Protein AF-A0A349CXP1-F1 (afdb_monomer_lite)

Secondary structure (DSSP, 8-state):
-HHHHHHHSSS---------S---STTSS-SSHHHHHHHHHHHHHHHHH-

Structure (mmCIF, N/CA/C/O backbone):
data_AF-A0A349CXP1-F1
#
_entry.id   AF-A0A349CXP1-F1
#
loop_
_atom_site.group_PDB
_atom_site.id
_atom_site.type_symbol
_atom_site.label_atom_id
_atom_site.label_alt_id
_atom_site.label_comp_id
_atom_site.label_asym_id
_atom_site.label_entity_id
_atom_site.label_seq_id
_atom_site.pdbx_PDB_ins_code
_atom_site.Cartn_x
_atom_site.Cartn_y
_atom_site.Cartn_z
_atom_site.occupancy
_atom_site.B_iso_or_equiv
_atom_site.auth_seq_id
_atom_site.auth_comp_id
_atom_site.auth_asym_id
_atom_site.auth_atom_id
_atom_site.pdbx_PDB_model_num
ATOM 1 N N . LEU A 1 1 ? 9.592 5.465 13.817 1.00 83.88 1 LEU A N 1
ATOM 2 C CA . LEU A 1 1 ? 8.498 6.437 14.053 1.00 83.88 1 LEU A CA 1
ATOM 3 C C . LEU A 1 1 ? 7.129 5.761 14.020 1.00 83.88 1 LEU A C 1
ATOM 5 O O . LEU A 1 1 ? 6.453 5.806 15.034 1.00 83.88 1 LEU A O 1
ATOM 9 N N . VAL A 1 2 ? 6.750 5.086 12.926 1.00 92.00 2 VAL A N 1
ATOM 10 C CA . VAL A 1 2 ? 5.428 4.431 12.794 1.00 92.00 2 VAL A CA 1
ATOM 11 C C . VAL A 1 2 ? 5.134 3.434 13.921 1.00 92.00 2 VAL A C 1
ATOM 13 O O . VAL A 1 2 ? 4.045 3.469 14.472 1.00 92.00 2 VAL A O 1
ATOM 16 N N . GLN A 1 3 ? 6.124 2.641 14.347 1.00 91.44 3 GLN A N 1
ATOM 17 C CA . GLN A 1 3 ? 5.95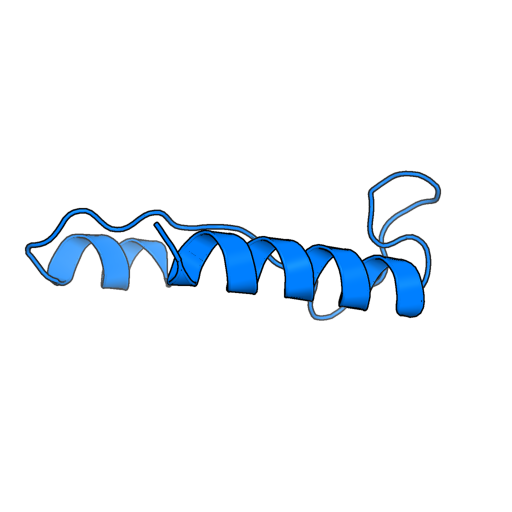2 1.692 15.459 1.00 91.44 3 GLN A CA 1
ATOM 18 C C . GLN A 1 3 ? 5.548 2.357 16.785 1.00 91.44 3 GLN A C 1
ATOM 20 O O . GLN A 1 3 ? 4.750 1.808 17.531 1.00 91.44 3 GLN A O 1
ATOM 25 N N . VAL A 1 4 ? 6.064 3.560 17.065 1.00 94.44 4 VAL A N 1
ATOM 26 C CA . VAL A 1 4 ? 5.684 4.311 18.274 1.00 94.44 4 VAL A CA 1
ATOM 27 C C . VAL A 1 4 ? 4.252 4.817 18.145 1.00 94.44 4 VAL A C 1
ATOM 29 O O . VAL A 1 4 ? 3.484 4.740 19.088 1.00 94.44 4 VAL A O 1
ATOM 32 N N . LEU A 1 5 ? 3.859 5.298 16.964 1.00 91.69 5 LEU A N 1
ATOM 33 C CA . LEU A 1 5 ? 2.476 5.718 16.735 1.00 91.69 5 LEU A CA 1
ATOM 34 C C . LEU A 1 5 ? 1.505 4.538 16.887 1.00 91.69 5 LEU A C 1
ATOM 36 O O . LEU A 1 5 ? 0.459 4.699 17.504 1.00 91.69 5 LEU A O 1
ATOM 40 N N . ALA A 1 6 ? 1.873 3.356 16.386 1.00 93.31 6 ALA A N 1
ATOM 41 C CA . ALA A 1 6 ? 1.079 2.138 16.521 1.00 93.31 6 ALA A CA 1
ATOM 42 C C . ALA A 1 6 ? 0.900 1.707 17.990 1.00 93.31 6 ALA A C 1
ATOM 44 O O . ALA A 1 6 ? -0.197 1.317 18.374 1.00 93.31 6 ALA A O 1
ATOM 45 N N . SER A 1 7 ? 1.927 1.834 18.841 1.00 92.88 7 SER A N 1
ATOM 46 C CA . SER A 1 7 ? 1.815 1.445 20.256 1.00 92.88 7 SER A CA 1
ATOM 47 C C . SER A 1 7 ? 0.943 2.380 21.104 1.00 92.88 7 SER A C 1
ATOM 49 O O . SER A 1 7 ? 0.477 1.974 22.165 1.00 92.88 7 SER A O 1
ATOM 51 N N . GLU A 1 8 ? 0.715 3.620 20.663 1.00 95.06 8 GLU A N 1
ATOM 52 C CA . GLU A 1 8 ? 0.012 4.649 21.450 1.00 95.06 8 GLU A CA 1
ATOM 53 C C . GLU A 1 8 ? -1.501 4.726 21.175 1.00 95.06 8 GLU A C 1
ATOM 55 O O . GLU A 1 8 ? -2.236 5.341 21.945 1.00 95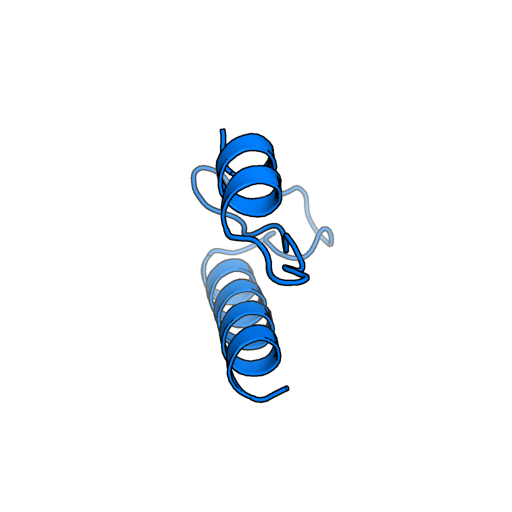.06 8 GLU A O 1
ATOM 60 N N . VAL A 1 9 ? -2.005 4.122 20.093 1.00 92.31 9 VAL A N 1
ATOM 61 C CA . VAL A 1 9 ? -3.408 4.313 19.659 1.00 92.31 9 VAL A CA 1
ATOM 62 C C . VAL A 1 9 ? -4.436 3.444 20.394 1.00 92.31 9 VAL A C 1
ATOM 64 O O . VAL A 1 9 ? -5.632 3.564 20.133 1.00 92.31 9 VAL A O 1
ATOM 67 N N . GLY A 1 10 ? -4.008 2.593 21.333 1.00 90.19 10 GLY A N 1
ATOM 68 C CA . GLY A 1 10 ? -4.909 1.796 22.181 1.00 90.19 10 GLY A CA 1
ATOM 69 C C . GLY A 1 10 ? -5.748 0.749 21.434 1.00 90.19 10 GLY A C 1
ATOM 70 O O . GLY A 1 10 ? -6.689 0.201 22.007 1.00 90.19 10 GLY A O 1
ATOM 71 N N . ILE A 1 11 ? -5.409 0.478 20.173 1.00 92.94 11 ILE A N 1
ATOM 72 C CA . ILE A 1 11 ? -5.961 -0.581 19.325 1.00 92.94 11 ILE A CA 1
ATOM 73 C C . ILE A 1 11 ? -4.805 -1.379 18.719 1.00 92.94 11 ILE A C 1
ATOM 75 O O . ILE A 1 11 ? -3.682 -0.880 18.652 1.00 92.94 11 ILE A O 1
ATOM 79 N N . ASP A 1 12 ? -5.079 -2.608 18.287 1.00 91.38 12 ASP A N 1
ATOM 80 C CA . ASP A 1 12 ? -4.091 -3.425 17.582 1.00 91.38 12 ASP A CA 1
ATOM 81 C C . ASP A 1 12 ? -3.887 -2.880 16.161 1.00 91.38 12 ASP A C 1
ATOM 83 O O . ASP A 1 12 ? -4.859 -2.672 15.429 1.00 91.38 12 ASP A O 1
ATOM 87 N N . VAL A 1 13 ? -2.638 -2.583 15.797 1.00 93.06 13 VAL A N 1
ATOM 88 C CA . VAL A 1 13 ? -2.277 -1.985 14.504 1.00 93.06 13 VAL A CA 1
ATOM 89 C C . VAL A 1 13 ? -1.151 -2.778 13.863 1.00 93.06 13 VAL A C 1
ATOM 91 O O . VAL A 1 13 ? -0.029 -2.803 14.371 1.00 93.06 13 VAL A O 1
ATOM 94 N N . ASP A 1 14 ? -1.431 -3.327 12.685 1.00 93.81 14 ASP A N 1
ATOM 95 C CA . ASP A 1 14 ? -0.422 -3.939 11.830 1.00 93.81 14 ASP A CA 1
ATOM 96 C C . ASP A 1 14 ? 0.416 -2.869 11.117 1.00 93.81 14 ASP A C 1
ATOM 98 O O . ASP A 1 14 ? -0.103 -1.997 10.413 1.00 93.81 14 ASP A O 1
ATOM 102 N N . VAL A 1 15 ? 1.741 -2.957 11.250 1.00 95.12 15 VAL A N 1
ATOM 103 C CA . VAL A 1 15 ? 2.680 -2.105 10.508 1.00 95.12 15 VAL A CA 1
ATOM 104 C C . VAL A 1 15 ? 3.194 -2.865 9.291 1.00 95.12 15 VAL A C 1
ATOM 106 O O . VAL A 1 15 ? 3.980 -3.802 9.420 1.00 95.12 15 VAL A O 1
ATOM 109 N N . VAL A 1 16 ? 2.765 -2.434 8.105 1.00 95.81 16 VAL A N 1
ATOM 110 C CA . VAL A 1 16 ? 3.136 -3.040 6.819 1.00 95.81 16 VAL A CA 1
ATOM 111 C C . VAL A 1 16 ? 4.108 -2.133 6.070 1.00 95.81 16 VAL A C 1
ATOM 113 O O . VAL A 1 16 ? 3.872 -0.934 5.918 1.00 95.81 16 VAL A O 1
ATOM 116 N N . GLU A 1 17 ? 5.207 -2.706 5.588 1.00 95.19 17 GLU A N 1
ATOM 117 C CA . GLU A 1 17 ? 6.231 -1.969 4.848 1.00 95.19 17 GLU A CA 1
ATOM 118 C C . GLU A 1 17 ? 5.803 -1.676 3.404 1.00 95.19 17 GLU A C 1
ATOM 120 O O . GLU A 1 17 ? 5.208 -2.518 2.721 1.00 95.19 17 GLU A O 1
ATOM 125 N N . LEU A 1 18 ? 6.170 -0.488 2.923 1.00 97.12 18 LEU A N 1
ATOM 126 C CA . LEU A 1 18 ? 5.989 -0.038 1.544 1.00 97.12 18 LEU A CA 1
ATOM 127 C C . LEU A 1 18 ? 7.333 0.389 0.959 1.00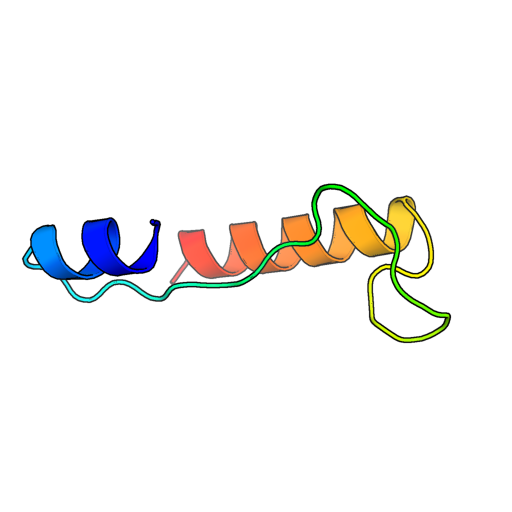 97.12 18 LEU A C 1
ATOM 129 O O . LEU A 1 18 ? 8.215 0.864 1.674 1.00 97.12 18 LEU A O 1
ATOM 133 N N . PHE A 1 19 ? 7.454 0.286 -0.358 1.00 97.75 19 PHE A N 1
ATOM 134 C CA . PHE A 1 19 ? 8.585 0.828 -1.102 1.00 97.75 19 PHE A CA 1
ATOM 135 C C . PHE A 1 19 ? 8.362 2.320 -1.383 1.00 97.75 19 PHE A C 1
ATOM 137 O O . PHE A 1 19 ? 7.279 2.703 -1.821 1.00 97.75 19 PHE A O 1
ATOM 144 N N . THR A 1 20 ? 9.348 3.184 -1.144 1.00 93.62 20 THR A N 1
ATOM 145 C CA . THR A 1 20 ? 9.147 4.645 -1.233 1.00 93.62 20 THR A CA 1
ATOM 146 C C . THR A 1 20 ? 10.207 5.351 -2.073 1.00 93.62 20 THR A C 1
ATOM 148 O O . THR A 1 20 ? 9.872 5.942 -3.097 1.00 93.62 20 THR A O 1
ATOM 151 N N . GLU A 1 21 ? 11.468 5.318 -1.642 1.00 93.06 21 GLU A N 1
ATOM 152 C CA . GLU A 1 21 ? 12.530 6.183 -2.179 1.00 93.06 21 GLU A CA 1
ATOM 153 C C . GLU A 1 21 ? 13.363 5.525 -3.283 1.00 93.06 21 GLU A C 1
ATOM 155 O O . GLU A 1 21 ? 13.853 6.216 -4.177 1.00 93.06 21 GLU A O 1
ATOM 160 N N . SER A 1 22 ? 13.512 4.201 -3.251 1.00 94.69 22 SER A N 1
ATOM 161 C CA . SER A 1 22 ? 14.322 3.460 -4.213 1.00 94.69 22 SER A CA 1
ATOM 162 C C . SER A 1 22 ? 13.611 2.215 -4.719 1.00 94.69 22 SER A C 1
ATOM 164 O O . SER A 1 22 ? 12.830 1.581 -4.006 1.00 94.69 22 SER A O 1
ATOM 166 N N . LEU A 1 23 ? 13.944 1.852 -5.956 1.00 97.50 23 LEU A N 1
ATOM 167 C CA . LEU A 1 23 ? 13.695 0.510 -6.462 1.00 97.50 23 LEU A CA 1
ATOM 168 C C . LEU A 1 23 ? 14.588 -0.487 -5.725 1.00 97.50 23 LEU A C 1
ATOM 170 O O . LEU A 1 23 ? 15.635 -0.123 -5.183 1.00 97.50 23 LEU A O 1
ATOM 174 N N . THR A 1 24 ? 14.150 -1.734 -5.709 1.00 97.12 24 THR A N 1
ATOM 175 C CA . THR A 1 24 ? 14.919 -2.848 -5.157 1.00 97.12 24 THR A CA 1
ATOM 176 C C . THR A 1 24 ? 15.776 -3.497 -6.234 1.00 97.12 24 THR A C 1
ATOM 178 O O . THR A 1 24 ? 15.662 -3.170 -7.420 1.00 97.12 24 THR A O 1
ATOM 181 N N . GLU A 1 25 ? 16.595 -4.470 -5.840 1.00 97.44 25 GLU A N 1
ATOM 182 C CA . GLU A 1 25 ? 17.277 -5.316 -6.811 1.00 97.44 25 GLU A CA 1
ATOM 183 C C . GLU A 1 25 ? 16.259 -6.135 -7.636 1.00 97.44 25 GLU A C 1
ATOM 185 O O . GLU A 1 25 ? 15.094 -6.308 -7.233 1.00 97.44 25 GLU A O 1
ATOM 190 N N . PRO A 1 26 ? 16.662 -6.645 -8.815 1.00 96.50 26 PRO A N 1
ATOM 191 C CA . PRO A 1 26 ? 15.813 -7.500 -9.635 1.00 96.50 26 PRO A CA 1
ATOM 192 C C . PRO A 1 26 ? 15.213 -8.672 -8.847 1.00 96.50 26 PRO A C 1
ATOM 194 O O . PRO A 1 26 ? 15.931 -9.453 -8.2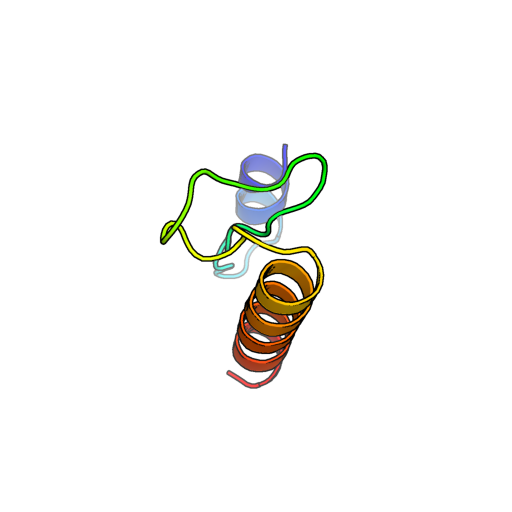27 1.00 96.50 26 PRO A O 1
ATOM 197 N N . GLY A 1 27 ? 13.886 -8.822 -8.916 1.00 93.00 27 GLY A N 1
ATOM 198 C CA . GLY A 1 27 ? 13.154 -9.897 -8.238 1.00 93.00 27 GLY A CA 1
ATOM 199 C C . GLY A 1 27 ? 12.758 -9.626 -6.781 1.00 93.00 27 GLY A C 1
ATOM 200 O O . GLY A 1 27 ? 12.072 -10.455 -6.191 1.00 93.00 27 GLY A O 1
ATOM 201 N N . GLU A 1 28 ? 13.102 -8.471 -6.209 1.00 94.38 28 GLU A N 1
ATOM 202 C CA . GLU A 1 28 ? 12.781 -8.125 -4.810 1.00 94.38 28 GLU A CA 1
ATOM 203 C C . GLU A 1 28 ? 11.442 -7.370 -4.639 1.00 94.38 28 GLU A C 1
ATOM 205 O O . GLU A 1 28 ? 11.169 -6.762 -3.606 1.00 94.38 28 GLU A O 1
ATOM 210 N N . GLY A 1 29 ? 10.566 -7.425 -5.648 1.00 91.38 29 GLY A N 1
ATOM 211 C CA . GLY A 1 29 ? 9.196 -6.895 -5.579 1.00 91.38 29 GLY A CA 1
ATOM 212 C C . GLY A 1 29 ? 9.042 -5.412 -5.939 1.00 91.38 29 GLY A C 1
ATOM 213 O O . GLY A 1 29 ? 7.929 -4.956 -6.177 1.00 91.38 29 GLY A O 1
ATOM 214 N N . ALA A 1 30 ? 10.127 -4.654 -6.075 1.00 97.00 30 ALA A N 1
ATOM 215 C CA . ALA A 1 30 ? 10.100 -3.280 -6.579 1.00 97.00 30 ALA A CA 1
ATOM 216 C C . ALA A 1 30 ? 11.248 -3.006 -7.558 1.00 97.00 30 ALA A C 1
ATOM 218 O O . ALA A 1 30 ? 11.811 -1.918 -7.591 1.00 97.00 30 ALA A O 1
ATOM 219 N N . ASP A 1 31 ? 11.575 -3.996 -8.384 1.00 97.31 31 ASP A N 1
ATOM 220 C CA . ASP A 1 31 ? 12.619 -3.939 -9.414 1.00 97.31 31 ASP A CA 1
ATOM 221 C C . ASP A 1 31 ? 12.315 -2.956 -10.556 1.00 97.31 31 ASP A C 1
ATOM 223 O O . ASP A 1 31 ? 13.206 -2.475 -11.257 1.00 97.31 31 ASP A O 1
ATOM 227 N N . THR A 1 32 ? 11.040 -2.623 -10.739 1.00 97.75 32 THR A N 1
ATOM 228 C CA . THR A 1 32 ? 10.589 -1.542 -11.608 1.00 97.75 32 THR A CA 1
ATOM 229 C C . THR A 1 32 ? 9.604 -0.657 -10.869 1.00 97.75 32 THR A C 1
ATOM 231 O O . THR A 1 32 ? 8.882 -1.105 -9.977 1.00 97.75 32 THR A O 1
ATOM 234 N N . TYR A 1 33 ? 9.491 0.596 -11.308 1.00 97.31 33 TYR A N 1
ATOM 235 C CA . TYR A 1 33 ? 8.509 1.520 -10.748 1.00 97.31 33 TYR A CA 1
ATOM 236 C C . TYR A 1 33 ? 7.068 0.985 -10.848 1.00 97.31 33 TYR A C 1
ATOM 238 O O . TYR A 1 33 ? 6.275 1.151 -9.925 1.00 97.31 33 TYR A O 1
ATOM 246 N N . LEU A 1 34 ? 6.718 0.293 -11.938 1.00 98.06 34 LEU A N 1
ATOM 247 C CA . LEU A 1 34 ? 5.383 -0.294 -12.079 1.00 98.06 34 LEU A CA 1
ATOM 248 C C . LEU A 1 34 ? 5.171 -1.497 -11.152 1.00 98.06 34 LEU A C 1
ATOM 250 O O . LEU A 1 34 ? 4.058 -1.667 -10.659 1.00 98.06 34 LEU A O 1
ATOM 254 N N . THR A 1 35 ? 6.195 -2.325 -10.918 1.00 97.94 35 THR A N 1
ATOM 255 C CA . THR A 1 35 ? 6.128 -3.408 -9.920 1.00 97.94 35 THR A CA 1
ATOM 256 C C . THR A 1 35 ? 5.934 -2.806 -8.527 1.00 97.94 35 THR A C 1
ATOM 258 O O . THR A 1 35 ? 4.960 -3.131 -7.855 1.00 97.94 35 THR A O 1
ATOM 261 N N . MET A 1 36 ? 6.761 -1.818 -8.167 1.00 98.12 36 MET A N 1
ATOM 262 C CA . MET A 1 36 ? 6.704 -1.086 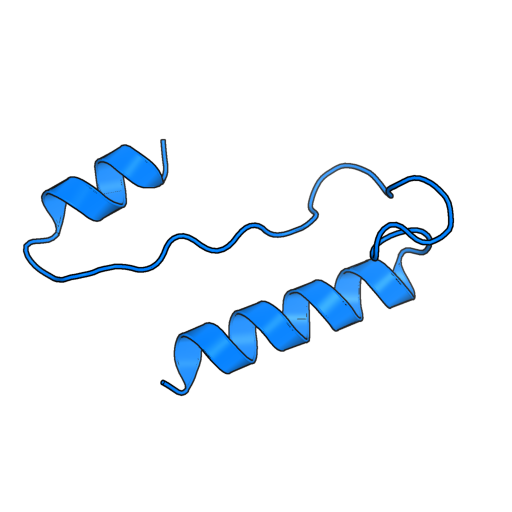-6.898 1.00 98.12 36 MET A CA 1
ATOM 263 C C . MET A 1 36 ? 5.307 -0.520 -6.609 1.00 98.12 36 MET A C 1
ATOM 265 O O . MET A 1 36 ? 4.744 -0.733 -5.537 1.00 98.12 36 MET A O 1
ATOM 269 N N . MET A 1 37 ? 4.715 0.181 -7.581 1.00 98.12 37 MET A N 1
ATOM 270 C CA . MET A 1 37 ? 3.391 0.785 -7.416 1.00 98.12 37 MET A CA 1
ATOM 271 C C . MET A 1 37 ? 2.280 -0.259 -7.297 1.00 98.12 37 MET A C 1
ATOM 273 O O . MET A 1 37 ? 1.323 -0.036 -6.555 1.00 98.12 37 MET A O 1
ATOM 277 N N . ARG A 1 38 ? 2.387 -1.396 -7.997 1.00 97.75 38 ARG A N 1
ATOM 278 C CA . ARG A 1 38 ? 1.419 -2.495 -7.869 1.00 97.75 38 ARG A CA 1
ATOM 279 C C . ARG A 1 38 ? 1.504 -3.151 -6.496 1.00 97.75 38 ARG A C 1
ATOM 281 O O . ARG A 1 38 ? 0.467 -3.288 -5.855 1.00 97.75 38 ARG A O 1
ATOM 288 N N . GLU A 1 39 ? 2.710 -3.469 -6.032 1.00 98.25 39 GLU A N 1
ATOM 289 C CA . GLU A 1 39 ? 2.936 -4.052 -4.705 1.00 98.25 39 GLU A CA 1
ATOM 290 C C . GLU A 1 39 ? 2.434 -3.133 -3.590 1.00 98.25 39 GLU A C 1
ATOM 292 O O . GLU A 1 39 ? 1.649 -3.554 -2.741 1.00 98.25 39 GLU A O 1
ATOM 297 N N . ASN A 1 40 ? 2.793 -1.848 -3.629 1.00 98.25 40 ASN A N 1
ATOM 298 C CA . ASN A 1 40 ? 2.312 -0.887 -2.639 1.00 98.25 40 ASN A CA 1
ATOM 299 C C . ASN A 1 40 ? 0.785 -0.768 -2.646 1.00 98.25 40 ASN A C 1
ATOM 301 O O . ASN A 1 40 ? 0.161 -0.743 -1.588 1.00 98.25 40 ASN A O 1
ATOM 305 N N . THR A 1 41 ? 0.172 -0.713 -3.831 1.00 98.12 41 THR A N 1
ATOM 306 C CA . THR A 1 41 ? -1.289 -0.612 -3.953 1.00 98.12 41 THR A CA 1
ATOM 307 C C . THR A 1 41 ? -1.980 -1.851 -3.388 1.00 98.12 41 THR A C 1
ATOM 309 O O . THR A 1 41 ? -2.973 -1.715 -2.676 1.00 98.12 41 THR A O 1
ATOM 312 N N . ALA A 1 42 ? -1.447 -3.045 -3.663 1.00 97.94 42 ALA A N 1
ATOM 313 C CA . ALA A 1 42 ? -1.972 -4.294 -3.125 1.00 97.94 42 ALA A CA 1
ATOM 314 C C . ALA A 1 42 ? -1.908 -4.312 -1.590 1.00 97.94 42 ALA A C 1
ATOM 316 O O . ALA A 1 42 ? -2.933 -4.529 -0.948 1.00 97.94 42 ALA A O 1
ATOM 317 N N . ARG A 1 43 ? -0.746 -3.984 -1.007 1.00 97.69 43 ARG A N 1
ATOM 318 C CA . ARG A 1 43 ? -0.545 -3.938 0.453 1.00 97.69 43 ARG A CA 1
ATOM 319 C C . ARG A 1 43 ? -1.453 -2.920 1.140 1.00 97.69 43 ARG A C 1
ATOM 321 O O . ARG A 1 43 ? -2.046 -3.227 2.169 1.00 97.69 43 ARG A O 1
ATOM 328 N N . ILE A 1 44 ? -1.601 -1.726 0.561 1.00 97.44 44 ILE A N 1
ATOM 329 C CA . ILE A 1 44 ? -2.506 -0.693 1.088 1.00 97.44 44 ILE A CA 1
ATOM 330 C C . ILE A 1 44 ? -3.955 -1.179 1.028 1.00 97.44 44 ILE A C 1
ATOM 332 O O . ILE A 1 44 ? -4.675 -1.086 2.017 1.00 97.44 44 ILE A O 1
ATOM 336 N N . SER A 1 45 ? -4.391 -1.704 -0.121 1.00 98.19 45 SER A N 1
ATOM 337 C CA . SER A 1 45 ? -5.767 -2.178 -0.286 1.00 98.19 45 SER A CA 1
ATOM 338 C C . SER A 1 45 ? -6.090 -3.316 0.679 1.00 98.19 45 SER A C 1
ATOM 340 O O . SER A 1 45 ? -7.171 -3.330 1.262 1.00 98.19 45 SER A O 1
ATOM 342 N N . GLU A 1 46 ? -5.171 -4.260 0.861 1.00 97.31 46 GLU A N 1
ATOM 343 C CA . GLU A 1 46 ? -5.330 -5.357 1.812 1.00 97.31 46 GLU A CA 1
ATOM 344 C C . GLU A 1 46 ? -5.406 -4.841 3.255 1.00 97.31 46 GLU A C 1
ATOM 346 O O . GLU A 1 46 ? -6.316 -5.220 3.988 1.00 97.31 46 GLU A O 1
ATOM 351 N N . GLY A 1 47 ? -4.523 -3.916 3.641 1.00 95.38 47 GLY A N 1
ATOM 352 C CA . GLY A 1 47 ? -4.525 -3.324 4.982 1.00 95.38 47 GLY A CA 1
ATOM 353 C C . GLY A 1 47 ? -5.784 -2.515 5.316 1.00 95.38 47 GLY A C 1
ATOM 354 O O . GLY A 1 47 ? -6.121 -2.380 6.485 1.00 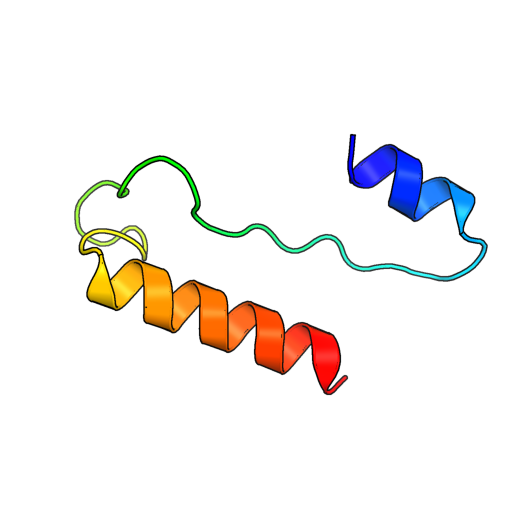95.38 47 GLY A O 1
ATOM 355 N N . LEU A 1 48 ? -6.497 -1.991 4.312 1.00 95.12 48 LEU A N 1
ATOM 356 C CA . LEU A 1 48 ? -7.719 -1.194 4.502 1.00 95.12 48 LEU A CA 1
ATOM 357 C C . LEU A 1 48 ? -9.021 -2.002 4.438 1.00 95.12 48 LEU A C 1
ATOM 359 O O . LEU A 1 48 ? -10.085 -1.454 4.724 1.00 95.12 48 LEU A O 1
ATOM 363 N N . THR A 1 49 ? -8.967 -3.257 3.992 1.00 94.56 49 THR A N 1
ATOM 364 C CA . THR A 1 49 ? -10.166 -4.087 3.769 1.00 94.56 49 THR A CA 1
ATOM 365 C C . THR A 1 49 ? -10.294 -5.257 4.737 1.00 94.56 49 THR A C 1
ATOM 367 O O . THR A 1 49 ? -11.277 -5.996 4.652 1.00 94.56 49 THR A O 1
ATOM 370 N N . ARG A 1 50 ? -9.332 -5.421 5.647 1.00 75.62 50 ARG A N 1
ATOM 371 C CA . ARG A 1 50 ? -9.415 -6.365 6.762 1.00 75.62 50 ARG A CA 1
ATOM 372 C C . ARG A 1 50 ? -10.227 -5.817 7.929 1.00 75.62 50 ARG A C 1
ATOM 374 O O . ARG A 1 50 ? -10.264 -4.580 8.105 1.00 75.62 50 ARG A O 1
#

pLDDT: mean 94.83, std 3.95, range [75.62, 98.25]

Foldseek 3Di:
DVVVVCVPPPDHDDDDDADDDDADPPPPQRVDVVSRVVVRVVVVVVRVPD

Sequence (50 aa):
LVQVLASEVGIDVDVVELFTESLTEPGEGADTYLTMMRENTARISEGLTR

Radius of gyration: 13.12 Å; chains: 1; bounding box: 27×16×34 Å